Protein AF-A0A150HAD3-F1 (afdb_monomer_lite)

Secondary structure (DSSP, 8-state):
-HHHHHHHHHHH--EEEETTEEEETTTTEEEE--TTS--TTPPP-HHHHHHHHH---TT-EEEEEETTTEEEEEEESS--SSPPP-GGGTS-B-EEEE-SSS-EEEEEETTEEEEEEETTEEES---SB-EEEE-

pLDDT: mean 78.65, std 13.88, range [36.75, 91.0]

Structure (mmCIF, N/CA/C/O backbone):
data_AF-A0A150HAD3-F1
#
_entry.id   AF-A0A150HAD3-F1
#
loop_
_atom_site.group_PDB
_atom_site.id
_atom_site.type_symbol
_atom_site.label_atom_id
_atom_site.label_alt_id
_atom_site.label_comp_id
_atom_site.label_asym_id
_atom_site.label_entity_id
_atom_site.label_seq_id
_atom_site.pdbx_PDB_ins_code
_atom_site.Cartn_x
_atom_site.Cartn_y
_atom_site.Cartn_z
_atom_site.occupancy
_atom_site.B_iso_or_equiv
_atom_site.auth_seq_id
_atom_site.auth_comp_id
_atom_site.auth_asym_id
_atom_site.auth_atom_id
_atom_site.pdbx_PDB_model_num
ATOM 1 N N . MET A 1 1 ? 16.974 -2.587 -11.363 1.00 81.81 1 MET A N 1
ATOM 2 C CA . MET A 1 1 ? 15.961 -3.116 -10.407 1.00 81.81 1 MET A CA 1
ATOM 3 C C . MET A 1 1 ? 16.534 -3.154 -9.009 1.00 81.81 1 MET A C 1
ATOM 5 O O . MET A 1 1 ? 15.959 -2.494 -8.165 1.00 81.81 1 MET A O 1
ATOM 9 N N . GLN A 1 2 ? 17.643 -3.864 -8.785 1.00 84.31 2 GLN A N 1
ATOM 10 C CA . GLN A 1 2 ? 18.326 -3.874 -7.489 1.00 84.31 2 GLN A CA 1
ATOM 11 C C . GLN A 1 2 ? 18.573 -2.442 -6.982 1.00 84.31 2 GLN A C 1
ATOM 13 O O . GLN A 1 2 ? 18.035 -2.084 -5.952 1.00 84.31 2 GLN A O 1
ATOM 18 N N . GLU A 1 3 ? 19.117 -1.564 -7.830 1.00 85.19 3 GLU A N 1
ATOM 19 C CA . GLU A 1 3 ? 19.278 -0.126 -7.536 1.00 85.19 3 GLU A CA 1
ATOM 20 C C . GLU A 1 3 ? 18.005 0.591 -7.049 1.00 85.19 3 GLU A C 1
ATOM 22 O O . GLU A 1 3 ? 18.091 1.485 -6.226 1.00 85.19 3 GLU A O 1
ATOM 27 N N . ARG A 1 4 ? 16.807 0.208 -7.524 1.00 83.38 4 ARG A N 1
ATOM 28 C CA . ARG A 1 4 ? 15.541 0.816 -7.062 1.00 83.38 4 ARG A CA 1
ATOM 29 C C . ARG A 1 4 ? 15.133 0.307 -5.684 1.00 83.38 4 ARG A C 1
ATOM 31 O O . ARG A 1 4 ? 14.433 0.998 -4.959 1.00 83.38 4 ARG A O 1
ATOM 38 N N . VAL A 1 5 ? 15.470 -0.943 -5.381 1.00 85.12 5 VAL A N 1
ATOM 39 C CA . VAL A 1 5 ? 15.259 -1.515 -4.052 1.00 85.12 5 VAL A CA 1
ATOM 40 C C . VAL A 1 5 ? 16.235 -0.871 -3.073 1.00 85.12 5 VAL A C 1
ATOM 42 O O . VAL A 1 5 ? 15.800 -0.444 -2.010 1.00 85.12 5 VAL A O 1
ATOM 45 N N . ASP A 1 6 ? 17.504 -0.739 -3.461 1.00 87.19 6 ASP A N 1
ATOM 46 C CA . ASP A 1 6 ? 18.528 -0.051 -2.674 1.00 87.19 6 ASP A CA 1
ATOM 47 C C . ASP A 1 6 ? 18.163 1.422 -2.426 1.00 87.19 6 ASP A C 1
ATOM 49 O O . ASP A 1 6 ? 18.182 1.839 -1.278 1.00 87.19 6 ASP A O 1
ATOM 53 N N . ASP A 1 7 ? 17.710 2.171 -3.439 1.00 86.69 7 ASP A N 1
ATOM 54 C CA . ASP A 1 7 ? 17.230 3.563 -3.301 1.00 86.69 7 ASP A CA 1
ATOM 55 C C . ASP A 1 7 ? 16.075 3.689 -2.290 1.00 86.69 7 ASP A C 1
ATOM 57 O O . ASP A 1 7 ? 16.095 4.541 -1.404 1.00 86.69 7 ASP A O 1
ATOM 61 N N . VAL A 1 8 ? 15.094 2.778 -2.346 1.00 85.62 8 VAL A N 1
ATOM 62 C CA . VAL A 1 8 ? 13.998 2.747 -1.363 1.00 85.62 8 VAL A CA 1
ATOM 63 C C . VAL A 1 8 ? 14.513 2.438 0.041 1.00 85.62 8 VAL A C 1
ATOM 65 O O . VAL A 1 8 ? 14.025 3.019 1.010 1.00 85.62 8 VAL A O 1
ATOM 68 N N . ILE A 1 9 ? 15.450 1.499 0.174 1.00 86.94 9 ILE A N 1
ATOM 69 C CA . ILE A 1 9 ? 16.019 1.132 1.475 1.00 86.94 9 ILE A CA 1
ATOM 70 C C . ILE A 1 9 ? 16.886 2.271 2.023 1.00 86.94 9 ILE A C 1
ATOM 72 O O . ILE A 1 9 ? 16.878 2.502 3.228 1.00 86.94 9 ILE A O 1
ATOM 76 N N . GLU A 1 10 ? 17.588 3.008 1.169 1.00 87.69 10 GLU A N 1
ATOM 77 C CA . GLU A 1 10 ? 18.383 4.172 1.557 1.00 87.69 10 GLU A CA 1
ATOM 78 C C . GLU A 1 10 ? 17.494 5.330 2.044 1.00 87.69 10 GLU A C 1
ATOM 80 O O . GLU A 1 10 ? 17.760 5.887 3.109 1.00 87.69 10 GLU A O 1
ATOM 85 N N . ASP A 1 11 ? 16.403 5.647 1.336 1.00 85.81 11 ASP A N 1
ATOM 86 C CA . ASP A 1 11 ? 15.515 6.774 1.681 1.00 85.81 11 ASP A CA 1
ATOM 87 C C . ASP A 1 11 ? 14.531 6.442 2.823 1.00 85.81 11 ASP A C 1
ATOM 89 O O . ASP A 1 11 ? 14.264 7.270 3.699 1.00 85.81 11 ASP A O 1
ATOM 93 N N . PHE A 1 12 ? 14.002 5.212 2.858 1.00 84.69 12 PHE A N 1
ATOM 94 C CA . PHE A 1 12 ? 12.917 4.808 3.768 1.00 84.69 12 PHE A CA 1
ATOM 95 C C . PHE A 1 12 ? 13.285 3.687 4.751 1.00 84.69 12 PHE A C 1
ATOM 97 O O . PHE A 1 12 ? 12.452 3.306 5.585 1.00 84.69 12 PHE A O 1
ATOM 104 N N . GLY A 1 13 ? 14.486 3.116 4.668 1.00 86.69 13 GLY A N 1
ATOM 105 C CA . GLY A 1 13 ? 14.861 1.917 5.418 1.00 86.69 13 GLY A CA 1
ATOM 106 C C . GLY A 1 13 ? 14.094 0.668 4.969 1.00 86.69 13 GLY A C 1
ATOM 107 O O . GLY A 1 13 ? 13.499 0.613 3.894 1.00 86.69 13 GLY A O 1
ATOM 108 N N . GLY A 1 14 ? 14.045 -0.337 5.844 1.00 85.88 14 GLY A N 1
ATOM 109 C CA . GLY A 1 14 ? 13.334 -1.595 5.604 1.00 85.88 14 GLY A CA 1
ATOM 110 C C . GLY A 1 14 ? 14.273 -2.747 5.263 1.00 85.88 14 GLY A C 1
ATOM 111 O O . GLY A 1 14 ? 15.482 -2.680 5.477 1.00 85.88 14 GLY A O 1
ATOM 112 N N . SER A 1 15 ? 13.706 -3.853 4.794 1.00 87.88 15 SER A N 1
ATOM 113 C CA . SER A 1 15 ? 14.477 -5.046 4.434 1.00 87.88 15 SER A CA 1
ATOM 114 C C . SER A 1 15 ? 13.996 -5.622 3.116 1.00 87.88 15 SER A C 1
ATOM 116 O O . SER A 1 15 ? 12.794 -5.723 2.874 1.00 87.88 15 SER A O 1
ATOM 118 N N . GLN A 1 16 ? 14.932 -6.024 2.264 1.00 89.62 16 GLN A N 1
ATOM 119 C CA . GLN A 1 16 ? 14.602 -6.695 1.017 1.00 89.62 16 GLN A CA 1
ATOM 120 C C . GLN A 1 16 ? 14.147 -8.134 1.303 1.00 89.62 16 GLN A C 1
ATOM 122 O O . GLN A 1 16 ? 14.912 -8.936 1.834 1.00 89.62 16 GLN A O 1
ATOM 127 N N . THR A 1 17 ? 12.910 -8.475 0.944 1.00 86.56 17 THR A N 1
ATOM 128 C CA . THR A 1 17 ? 12.353 -9.842 1.076 1.00 86.56 17 THR A CA 1
ATOM 129 C C . THR A 1 17 ? 12.248 -10.572 -0.256 1.00 86.56 17 THR A C 1
ATOM 131 O O . THR A 1 17 ? 12.068 -11.788 -0.293 1.00 86.56 17 THR A O 1
ATOM 134 N N . GLY A 1 18 ? 12.395 -9.846 -1.361 1.00 84.75 18 GLY A N 1
ATOM 135 C CA . GLY A 1 18 ? 12.401 -10.390 -2.710 1.00 84.75 18 GLY A CA 1
ATOM 136 C C . GLY A 1 18 ? 13.182 -9.496 -3.664 1.00 84.75 18 GLY A C 1
ATOM 137 O O . GLY A 1 18 ? 13.514 -8.356 -3.355 1.00 84.75 18 GLY A O 1
ATOM 138 N N . TRP A 1 19 ? 13.453 -9.994 -4.868 1.00 83.25 19 TRP A N 1
ATOM 139 C CA . TRP A 1 19 ? 14.240 -9.276 -5.884 1.00 83.25 19 TRP A CA 1
ATOM 140 C C . TRP A 1 19 ? 13.677 -7.885 -6.260 1.00 83.25 19 TRP A C 1
ATOM 142 O O . TRP A 1 19 ? 14.407 -7.046 -6.780 1.00 83.25 19 TRP A O 1
ATOM 152 N N . ASN A 1 20 ? 12.387 -7.638 -6.010 1.00 84.38 20 ASN A N 1
ATOM 153 C CA . ASN A 1 20 ? 11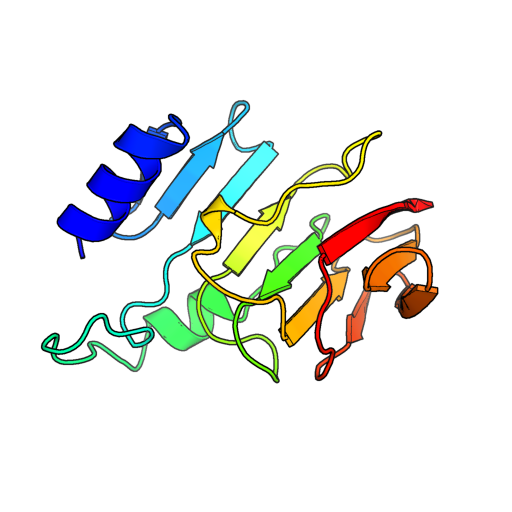.697 -6.365 -6.224 1.00 84.38 20 ASN A CA 1
ATOM 154 C C . ASN A 1 20 ? 10.798 -5.962 -5.040 1.00 84.38 20 ASN A C 1
ATOM 156 O O . ASN A 1 20 ? 9.806 -5.253 -5.241 1.00 84.38 20 ASN A O 1
ATOM 160 N N . GLU A 1 21 ? 11.090 -6.451 -3.834 1.00 86.31 21 GLU A N 1
ATOM 161 C CA . GLU A 1 21 ? 10.222 -6.281 -2.670 1.00 86.31 21 GLU A CA 1
ATOM 162 C C . GLU A 1 21 ? 10.977 -5.751 -1.452 1.00 86.31 21 GLU A C 1
ATOM 164 O O . GLU A 1 21 ? 12.018 -6.295 -1.084 1.00 86.31 21 GLU A O 1
ATOM 169 N N . VAL A 1 22 ? 10.410 -4.725 -0.815 1.00 87.31 22 VAL A N 1
ATOM 170 C CA . VAL A 1 22 ? 10.890 -4.147 0.446 1.00 87.31 22 VAL A CA 1
ATOM 171 C C . VAL A 1 22 ? 9.798 -4.268 1.497 1.00 87.31 22 VAL A C 1
ATOM 173 O O . VAL A 1 22 ? 8.627 -3.997 1.224 1.00 87.31 22 VAL A O 1
ATOM 176 N N . THR A 1 23 ? 10.174 -4.675 2.704 1.00 88.62 23 THR A N 1
ATOM 177 C CA . THR A 1 23 ? 9.265 -4.848 3.834 1.00 88.62 23 THR A CA 1
ATOM 178 C C . THR A 1 23 ? 9.626 -3.941 5.007 1.00 88.62 23 THR A C 1
ATOM 180 O O . THR A 1 23 ? 10.801 -3.668 5.257 1.00 88.62 23 THR A O 1
ATOM 183 N N . TRP A 1 24 ? 8.613 -3.530 5.771 1.00 87.56 24 TRP A N 1
ATOM 184 C CA . TRP A 1 24 ? 8.756 -2.814 7.041 1.00 87.56 24 TRP A CA 1
ATOM 185 C C . TRP A 1 24 ? 7.840 -3.411 8.109 1.00 87.56 24 TRP A C 1
ATOM 187 O O . TRP A 1 24 ? 6.779 -3.967 7.801 1.00 87.56 24 TRP A O 1
ATOM 197 N N . GLY A 1 25 ? 8.239 -3.248 9.376 1.00 81.56 25 GLY A N 1
ATOM 198 C CA . GLY A 1 25 ? 7.460 -3.695 10.533 1.00 81.56 25 GLY A CA 1
ATOM 199 C C . GLY A 1 25 ? 7.145 -5.189 10.475 1.00 81.56 25 GLY A C 1
ATOM 200 O O . GLY A 1 25 ? 5.980 -5.563 10.558 1.00 81.56 25 GLY A O 1
ATOM 201 N N . GLU A 1 26 ? 8.162 -6.018 10.223 1.00 78.50 26 GLU A N 1
ATOM 202 C CA . GLU A 1 26 ? 8.043 -7.485 10.165 1.00 78.50 26 GLU A CA 1
ATOM 203 C C . GLU A 1 26 ? 6.995 -8.002 9.152 1.00 78.50 26 GLU A C 1
ATOM 205 O O . GLU A 1 26 ? 6.269 -8.959 9.412 1.00 78.50 26 GLU A O 1
ATOM 210 N N . GLY A 1 27 ? 6.864 -7.369 7.978 1.00 77.31 27 GLY A N 1
ATOM 211 C CA . GLY A 1 27 ? 5.856 -7.775 6.982 1.00 77.31 27 GLY A CA 1
ATOM 212 C C . GLY A 1 27 ? 4.505 -7.079 7.127 1.00 77.31 27 GLY A C 1
ATOM 213 O O . GLY A 1 27 ? 3.577 -7.346 6.346 1.00 77.31 27 GLY A O 1
ATOM 214 N N . ALA A 1 28 ? 4.367 -6.151 8.076 1.00 83.19 28 ALA A N 1
ATOM 215 C CA . ALA A 1 28 ? 3.181 -5.312 8.195 1.00 83.19 28 ALA A CA 1
ATOM 216 C C . ALA A 1 28 ? 2.992 -4.418 6.965 1.00 83.19 28 ALA A C 1
ATOM 218 O O . ALA A 1 28 ? 1.855 -4.207 6.542 1.00 83.19 28 ALA A O 1
ATOM 219 N N . ILE A 1 29 ? 4.081 -3.953 6.351 1.00 86.75 29 ILE A N 1
ATOM 220 C CA . ILE A 1 29 ? 4.077 -3.128 5.140 1.00 86.75 29 ILE A CA 1
ATOM 221 C C . ILE A 1 29 ? 5.002 -3.777 4.121 1.00 86.75 29 ILE A C 1
ATOM 223 O O . ILE A 1 29 ? 6.133 -4.099 4.449 1.00 86.75 29 ILE A O 1
ATOM 227 N N . VAL A 1 30 ? 4.525 -3.958 2.894 1.00 88.25 30 VAL A N 1
ATOM 228 C CA . VAL A 1 30 ? 5.277 -4.599 1.815 1.00 88.25 30 VAL A CA 1
ATOM 229 C C . VAL A 1 30 ? 5.136 -3.767 0.546 1.00 88.25 30 VAL A C 1
ATOM 231 O O . VAL A 1 30 ? 4.031 -3.634 0.015 1.00 88.25 30 VAL A O 1
ATOM 234 N N . LEU A 1 31 ? 6.236 -3.195 0.066 1.00 87.38 31 LEU A N 1
ATOM 235 C CA . LEU A 1 31 ? 6.345 -2.534 -1.230 1.00 87.38 31 LEU A CA 1
ATOM 236 C C . LEU A 1 31 ? 6.811 -3.558 -2.254 1.00 87.38 31 LEU A C 1
ATOM 238 O O . LEU A 1 31 ? 7.895 -4.108 -2.128 1.00 87.38 31 LEU A O 1
ATOM 242 N N . THR A 1 32 ? 6.030 -3.755 -3.306 1.00 88.19 32 THR A N 1
ATOM 243 C CA . THR A 1 32 ? 6.435 -4.498 -4.495 1.00 88.19 32 THR A CA 1
ATOM 244 C C . THR A 1 32 ? 6.612 -3.506 -5.638 1.00 88.19 32 THR A C 1
ATOM 246 O O . THR A 1 32 ? 5.644 -2.884 -6.087 1.00 88.19 32 THR A O 1
ATOM 249 N N . LEU A 1 33 ? 7.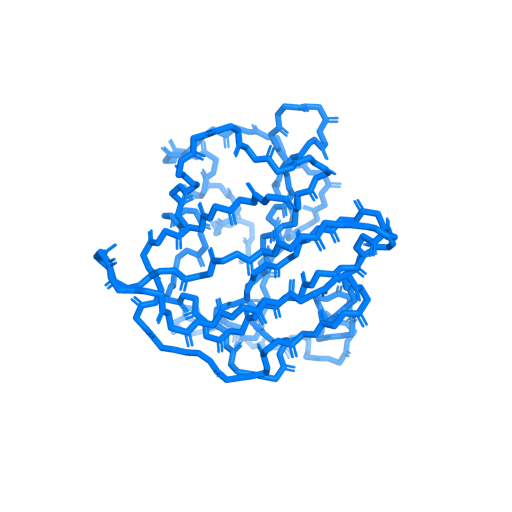839 -3.356 -6.123 1.00 84.75 33 LEU A N 1
ATOM 250 C CA . LEU A 1 33 ? 8.156 -2.498 -7.259 1.00 84.75 33 LEU A CA 1
ATOM 251 C C . LEU A 1 33 ? 7.858 -3.235 -8.566 1.00 84.75 33 LEU A C 1
ATOM 253 O O . LEU A 1 33 ? 8.284 -4.373 -8.771 1.00 84.75 33 LEU A O 1
ATOM 257 N N . ASP A 1 34 ? 7.121 -2.603 -9.470 1.00 81.38 34 ASP A N 1
ATOM 258 C CA . ASP A 1 34 ? 6.820 -3.200 -10.766 1.00 81.38 34 ASP A CA 1
ATOM 259 C C . ASP A 1 34 ? 8.022 -3.004 -11.711 1.00 81.38 34 ASP A C 1
ATOM 261 O O . ASP A 1 34 ? 8.506 -1.883 -11.867 1.00 81.38 34 ASP A O 1
ATOM 265 N N . PRO A 1 35 ? 8.550 -4.063 -12.349 1.00 72.75 35 PRO A N 1
ATOM 266 C CA . PRO A 1 35 ? 9.724 -3.956 -13.221 1.00 72.75 35 PRO A CA 1
ATOM 267 C C . PRO A 1 35 ? 9.420 -3.272 -14.559 1.00 72.75 35 PRO A C 1
ATOM 269 O O . PRO A 1 35 ? 10.344 -2.935 -15.293 1.00 72.75 35 PRO A O 1
ATOM 272 N N . THR A 1 36 ? 8.138 -3.118 -14.900 1.00 69.12 36 THR A N 1
ATOM 273 C CA . THR A 1 36 ? 7.653 -2.384 -16.077 1.00 69.12 36 THR A CA 1
ATOM 274 C C . THR A 1 36 ? 7.338 -0.924 -15.755 1.00 69.12 36 THR A C 1
ATOM 276 O O . THR A 1 36 ? 7.170 -0.126 -16.673 1.00 69.12 36 THR A O 1
ATOM 279 N N . ASP A 1 37 ? 7.298 -0.563 -14.468 1.00 66.94 37 ASP A N 1
ATOM 280 C CA . ASP A 1 37 ? 7.394 0.811 -13.974 1.00 66.94 37 ASP A CA 1
ATOM 281 C C . ASP A 1 37 ? 8.864 1.232 -14.110 1.00 66.94 37 ASP A C 1
ATOM 283 O O . ASP A 1 37 ? 9.675 1.154 -13.186 1.00 66.94 37 ASP A O 1
ATOM 287 N N . THR A 1 38 ? 9.255 1.508 -15.350 1.00 53.16 38 THR A N 1
ATOM 288 C CA . THR A 1 38 ? 10.637 1.780 -15.711 1.00 53.16 38 THR A CA 1
ATOM 289 C C . THR A 1 38 ? 11.026 3.192 -15.291 1.00 53.16 38 THR A C 1
ATOM 291 O O . THR A 1 38 ? 10.458 4.170 -15.776 1.00 53.16 38 THR A O 1
ATOM 294 N N . ALA A 1 39 ? 12.097 3.306 -14.502 1.00 50.38 39 ALA A N 1
ATOM 295 C CA . ALA A 1 39 ? 13.053 4.383 -14.738 1.00 50.38 39 ALA A CA 1
ATOM 296 C C . ALA A 1 39 ? 13.501 4.305 -16.217 1.00 50.38 39 ALA A C 1
ATOM 298 O O . ALA A 1 39 ? 13.597 3.193 -16.749 1.00 50.38 39 ALA A O 1
ATOM 299 N N . PRO A 1 40 ? 13.730 5.426 -16.919 1.00 36.75 40 PRO A N 1
ATOM 300 C CA . PRO A 1 40 ? 14.076 5.393 -18.340 1.00 36.75 40 PRO A CA 1
ATOM 301 C C . PRO A 1 40 ? 15.288 4.471 -18.583 1.00 36.75 40 PRO A C 1
ATOM 303 O O . PRO A 1 40 ? 16.377 4.757 -18.103 1.00 36.75 40 PRO A O 1
ATOM 306 N N . GLY A 1 41 ? 15.088 3.350 -19.299 1.00 40.03 41 GLY A N 1
ATOM 307 C CA . GLY A 1 41 ? 16.178 2.484 -19.780 1.00 40.03 41 GLY A CA 1
ATOM 308 C C . GLY A 1 41 ? 16.136 0.979 -19.459 1.00 40.03 41 GLY A C 1
ATOM 309 O O . GLY A 1 41 ? 16.971 0.257 -19.991 1.00 40.03 41 GLY A O 1
ATOM 310 N N . SER A 1 42 ? 15.206 0.448 -18.652 1.00 45.81 42 SER A N 1
ATOM 311 C CA . SER A 1 42 ? 15.158 -1.013 -18.391 1.00 45.81 42 SER A CA 1
ATOM 312 C C . SER A 1 42 ? 14.195 -1.773 -19.318 1.00 45.81 42 SER A C 1
ATOM 314 O O . SER A 1 42 ? 13.045 -1.386 -19.512 1.00 45.81 42 SER A O 1
ATOM 316 N N . THR A 1 43 ? 14.636 -2.900 -19.878 1.00 45.19 43 THR A N 1
ATOM 317 C CA . THR A 1 43 ? 13.781 -3.811 -20.652 1.00 45.19 43 THR A CA 1
ATOM 318 C C . THR A 1 43 ? 12.822 -4.569 -19.717 1.00 45.19 43 THR A C 1
ATOM 320 O O . THR A 1 43 ? 13.261 -5.200 -18.751 1.00 45.19 43 THR A O 1
ATOM 323 N N . PRO A 1 44 ? 11.497 -4.524 -19.948 1.00 48.06 44 PRO A N 1
ATOM 324 C CA . PRO A 1 44 ? 10.533 -5.077 -19.006 1.00 48.06 44 PRO A CA 1
ATOM 325 C C . PRO A 1 44 ? 10.465 -6.609 -19.105 1.00 48.06 44 PRO A C 1
ATOM 327 O O . PRO A 1 44 ? 10.028 -7.164 -20.114 1.00 48.06 44 PRO A O 1
ATOM 330 N N . ARG A 1 45 ? 10.796 -7.322 -18.020 1.00 49.28 45 ARG A N 1
ATOM 331 C CA . ARG A 1 45 ? 10.432 -8.743 -17.838 1.00 49.28 45 ARG A CA 1
ATOM 332 C C . ARG A 1 45 ? 8.942 -8.809 -17.458 1.00 49.28 45 ARG A C 1
ATOM 334 O O . ARG A 1 45 ? 8.576 -8.946 -16.296 1.00 49.28 45 ARG A O 1
ATOM 341 N N . ALA A 1 46 ? 8.081 -8.566 -18.448 1.00 51.38 46 ALA A N 1
ATOM 342 C CA . ALA A 1 46 ? 6.744 -7.988 -18.262 1.00 51.38 46 ALA A CA 1
ATOM 343 C C . ALA A 1 46 ? 5.610 -8.949 -17.851 1.00 51.38 46 ALA A C 1
ATOM 345 O O . ALA A 1 46 ? 4.577 -8.485 -17.368 1.00 51.38 46 ALA A O 1
ATOM 346 N N . ALA A 1 47 ? 5.748 -10.260 -18.062 1.00 45.66 47 ALA A N 1
ATOM 347 C CA . ALA A 1 47 ? 4.592 -11.160 -17.991 1.00 45.66 47 ALA A CA 1
ATOM 348 C C . ALA A 1 47 ? 4.266 -11.653 -16.569 1.00 45.66 47 ALA A C 1
ATOM 350 O O . ALA A 1 47 ? 3.107 -11.641 -16.175 1.00 45.66 47 ALA A O 1
ATOM 351 N N . THR A 1 48 ? 5.265 -12.028 -15.767 1.00 46.56 48 THR A N 1
ATOM 352 C CA . THR A 1 48 ? 5.036 -12.638 -14.441 1.00 46.56 48 THR A CA 1
ATOM 353 C C . THR A 1 48 ? 4.908 -11.618 -13.308 1.00 46.56 48 THR A C 1
ATOM 355 O O . THR A 1 48 ? 4.156 -11.835 -12.361 1.00 46.56 48 THR A O 1
ATOM 358 N N . ALA A 1 49 ? 5.580 -10.469 -13.401 1.00 45.38 49 ALA A N 1
ATOM 359 C CA . ALA A 1 49 ? 5.539 -9.449 -12.351 1.00 45.38 49 ALA A CA 1
ATOM 360 C C . ALA A 1 49 ? 4.206 -8.682 -12.298 1.00 45.38 49 ALA A C 1
ATOM 362 O O . ALA A 1 49 ? 3.727 -8.347 -11.214 1.00 45.38 49 ALA A O 1
ATOM 363 N N . ARG A 1 50 ? 3.558 -8.475 -13.455 1.00 45.66 50 ARG A N 1
ATOM 364 C CA . ARG A 1 50 ? 2.242 -7.823 -13.544 1.00 45.66 50 ARG A CA 1
ATOM 365 C C . ARG A 1 50 ? 1.165 -8.559 -12.750 1.00 45.66 50 ARG A C 1
ATOM 367 O O . ARG A 1 50 ? 0.309 -7.918 -12.142 1.00 45.66 50 ARG A O 1
ATOM 374 N N . GLU A 1 51 ? 1.208 -9.889 -12.736 1.00 46.56 51 GLU A N 1
ATOM 375 C CA . GLU A 1 51 ? 0.217 -10.710 -12.037 1.00 46.56 51 GLU A CA 1
ATOM 376 C C . GLU A 1 51 ? 0.440 -10.741 -10.518 1.00 46.56 51 GLU A C 1
ATOM 378 O O . GLU A 1 51 ? -0.523 -10.721 -9.745 1.00 46.56 51 GLU A O 1
ATOM 383 N N . VAL A 1 52 ? 1.704 -10.722 -10.077 1.00 48.19 52 VAL A N 1
ATOM 384 C CA . VAL A 1 52 ? 2.080 -10.701 -8.652 1.00 48.19 52 VAL A CA 1
ATOM 385 C C . VAL A 1 52 ? 1.806 -9.332 -8.025 1.00 48.19 52 VAL A C 1
ATOM 387 O O . VAL A 1 52 ? 1.266 -9.246 -6.915 1.00 48.19 52 VAL A O 1
ATOM 390 N N . SER A 1 53 ? 2.088 -8.241 -8.743 1.00 54.16 53 SER A N 1
ATOM 391 C CA . SER A 1 53 ? 1.704 -6.898 -8.304 1.00 54.16 53 SER A CA 1
ATOM 392 C C . SER A 1 53 ? 0.179 -6.766 -8.241 1.00 54.16 53 SER A C 1
ATOM 394 O O . SER A 1 53 ? -0.338 -6.328 -7.221 1.00 54.16 53 SER A O 1
ATOM 396 N N . ALA A 1 54 ? -0.583 -7.251 -9.227 1.00 59.09 54 ALA A N 1
ATOM 397 C CA . ALA A 1 54 ? -2.047 -7.109 -9.240 1.00 59.09 54 ALA A CA 1
ATOM 398 C C . ALA A 1 54 ? -2.787 -7.817 -8.082 1.00 59.09 54 ALA A C 1
ATOM 400 O O . ALA A 1 54 ? -3.878 -7.386 -7.680 1.00 59.09 54 ALA A O 1
ATOM 401 N N . LYS A 1 55 ? -2.226 -8.890 -7.507 1.00 71.50 55 LYS A N 1
ATOM 402 C CA . LYS A 1 55 ? -2.848 -9.602 -6.380 1.00 71.50 55 LYS A CA 1
ATOM 403 C C . LYS A 1 55 ? -2.592 -8.874 -5.054 1.00 71.50 55 LYS A C 1
ATOM 405 O O . LYS A 1 55 ? -1.488 -8.863 -4.513 1.00 71.50 55 LYS A O 1
ATOM 410 N N . CYS A 1 56 ? -3.659 -8.289 -4.510 1.00 83.12 56 CYS A N 1
ATOM 411 C CA . CYS A 1 56 ? -3.711 -7.855 -3.118 1.00 83.12 56 CYS A CA 1
ATOM 412 C C . CYS A 1 56 ? -4.155 -9.031 -2.244 1.00 83.12 56 CYS A C 1
ATOM 414 O O . CYS A 1 56 ? -5.309 -9.458 -2.360 1.00 83.12 56 CYS A O 1
ATOM 416 N N . ALA A 1 57 ? -3.241 -9.559 -1.423 1.00 85.31 57 ALA A N 1
ATOM 417 C CA . ALA A 1 57 ? -3.493 -10.722 -0.577 1.00 85.31 57 ALA A CA 1
ATOM 418 C C . ALA A 1 57 ? -4.708 -10.507 0.342 1.00 85.31 57 ALA A C 1
ATOM 420 O O . ALA A 1 57 ? -4.968 -9.390 0.800 1.00 85.31 57 ALA A O 1
ATOM 421 N N . SER A 1 58 ? -5.459 -11.580 0.599 1.00 84.12 58 SER A N 1
ATOM 422 C CA . SER A 1 58 ? -6.605 -11.556 1.511 1.00 84.12 58 SER A CA 1
ATOM 423 C C . SER A 1 58 ? -6.196 -11.042 2.890 1.00 84.12 58 SER A C 1
ATOM 425 O O . SER A 1 58 ? -5.101 -11.326 3.368 1.00 84.12 58 SER A O 1
ATOM 427 N N . GLY A 1 59 ? -7.067 -10.256 3.521 1.00 83.94 59 GLY A N 1
ATOM 428 C CA . GLY A 1 59 ? -6.783 -9.638 4.819 1.00 83.94 59 GLY A CA 1
ATOM 429 C C . GLY A 1 59 ? -5.909 -8.384 4.746 1.00 83.94 59 GLY A C 1
ATOM 430 O O . GLY A 1 59 ? -5.714 -7.739 5.769 1.00 83.94 59 GLY A O 1
ATOM 431 N N . ARG A 1 60 ? -5.433 -7.990 3.559 1.00 87.44 60 ARG A N 1
ATOM 432 C CA . ARG A 1 60 ? -4.616 -6.785 3.365 1.00 87.44 60 ARG A CA 1
ATOM 433 C C . ARG A 1 60 ? -5.367 -5.719 2.585 1.00 87.44 60 ARG A C 1
ATOM 435 O O . ARG A 1 60 ? -6.359 -5.989 1.902 1.00 87.44 60 ARG A O 1
ATOM 442 N N . TYR A 1 61 ? -4.881 -4.491 2.655 1.00 87.88 61 TYR A N 1
ATOM 443 C CA . TYR A 1 61 ? -5.232 -3.465 1.678 1.00 87.88 61 TYR A CA 1
ATOM 444 C C . TYR A 1 61 ? -3.986 -3.051 0.907 1.00 87.88 61 TYR A C 1
ATOM 446 O O . TYR A 1 61 ? -2.875 -3.067 1.435 1.00 87.88 61 TYR A O 1
ATOM 454 N N . CYS A 1 62 ? -4.181 -2.706 -0.360 1.00 88.75 62 CYS A N 1
ATOM 455 C CA . CYS A 1 62 ? -3.102 -2.399 -1.277 1.00 88.75 62 CYS A CA 1
ATOM 456 C C . CYS A 1 62 ? -3.398 -1.119 -2.043 1.00 88.75 62 CYS A C 1
ATOM 458 O O . CYS A 1 62 ? -4.527 -0.884 -2.486 1.00 88.75 62 CYS A O 1
ATOM 460 N N . VAL A 1 63 ? -2.369 -0.308 -2.228 1.00 89.31 63 VAL A N 1
ATOM 461 C CA . VAL A 1 63 ? -2.392 0.884 -3.073 1.00 89.31 63 VAL A CA 1
ATOM 462 C C . VAL A 1 63 ? -1.427 0.699 -4.231 1.00 89.31 63 VAL A C 1
ATOM 464 O O . VAL A 1 63 ? -0.428 -0.006 -4.105 1.00 89.31 63 VAL A O 1
ATOM 467 N N . TYR A 1 64 ? -1.751 1.318 -5.358 1.00 88.25 64 TYR A N 1
ATOM 468 C CA . TYR A 1 64 ? -1.090 1.078 -6.634 1.00 88.25 64 TYR A CA 1
ATOM 469 C C . TYR A 1 64 ? -0.732 2.392 -7.319 1.00 88.25 64 TYR A C 1
ATOM 471 O O . TYR A 1 64 ? -1.551 3.321 -7.327 1.00 88.25 64 TYR A O 1
ATOM 479 N N . SER A 1 65 ? 0.452 2.461 -7.931 1.00 86.31 65 SER A N 1
ATOM 480 C CA . SER A 1 65 ? 0.925 3.653 -8.649 1.00 86.31 65 SER A CA 1
ATOM 481 C C . SER A 1 65 ? 0.231 3.863 -9.998 1.00 86.31 65 SER A C 1
ATOM 483 O O . SER A 1 65 ? 0.246 4.976 -10.519 1.00 86.31 65 SER A O 1
ATOM 485 N N . ALA A 1 66 ? -0.436 2.842 -10.552 1.00 84.00 66 ALA A N 1
ATOM 486 C CA . ALA A 1 66 ? -1.212 2.940 -11.788 1.00 84.00 66 ALA A CA 1
ATOM 487 C C . ALA A 1 66 ? -2.689 2.550 -11.601 1.00 84.00 66 ALA A C 1
ATOM 489 O O . ALA A 1 66 ? -3.102 1.963 -10.596 1.00 84.00 66 ALA A O 1
ATOM 490 N N . ALA A 1 67 ? -3.518 2.927 -12.577 1.00 84.31 67 ALA A N 1
ATOM 491 C CA . ALA A 1 67 ? -4.924 2.537 -12.619 1.00 84.31 67 ALA A CA 1
ATOM 492 C C . ALA A 1 67 ? -5.068 1.034 -12.926 1.00 84.31 67 ALA A C 1
ATOM 494 O O . ALA A 1 67 ? -4.186 0.412 -13.521 1.00 84.31 67 ALA A O 1
ATOM 495 N N . GLY A 1 68 ? -6.197 0.450 -12.532 1.00 84.19 68 GLY A N 1
ATOM 496 C CA . GLY A 1 68 ? -6.501 -0.960 -12.776 1.00 84.19 68 GLY A CA 1
ATOM 497 C C . GLY A 1 68 ? -5.669 -1.940 -11.945 1.00 84.19 68 GLY A C 1
ATOM 498 O O . GLY A 1 68 ? -5.477 -3.068 -12.389 1.00 84.19 68 GLY A O 1
ATOM 499 N N . PHE A 1 69 ? -5.197 -1.528 -10.762 1.00 85.56 69 PHE A N 1
ATOM 500 C CA . PHE A 1 69 ? -4.403 -2.345 -9.833 1.00 85.56 69 PHE A CA 1
ATOM 501 C C . PHE A 1 69 ? -3.049 -2.776 -10.420 1.00 85.56 69 PHE A C 1
ATOM 503 O O . PHE A 1 69 ? -2.684 -3.949 -10.384 1.00 85.56 69 PHE A O 1
ATOM 510 N N . ARG A 1 70 ? -2.324 -1.820 -11.014 1.00 82.94 70 ARG A N 1
ATOM 511 C CA . ARG A 1 70 ? -1.048 -2.033 -11.721 1.00 82.94 70 ARG A CA 1
ATOM 512 C C . ARG A 1 70 ? 0.051 -1.103 -11.198 1.00 82.94 70 ARG A C 1
ATOM 514 O O . ARG A 1 70 ? -0.240 -0.157 -10.468 1.00 82.94 70 ARG A O 1
ATOM 521 N N . GLY A 1 71 ? 1.283 -1.335 -11.648 1.00 82.50 71 GLY A N 1
ATOM 522 C CA . GLY A 1 71 ? 2.452 -0.555 -11.244 1.00 82.50 71 GLY A CA 1
ATOM 523 C C . GLY A 1 71 ? 2.948 -0.956 -9.857 1.00 82.50 71 GLY A C 1
ATOM 524 O O . GLY A 1 71 ? 2.602 -2.030 -9.355 1.00 82.50 71 GLY A O 1
ATOM 525 N N . ASN A 1 72 ? 3.746 -0.083 -9.243 1.00 86.06 72 ASN A N 1
ATOM 526 C CA . ASN A 1 72 ? 4.262 -0.281 -7.892 1.00 86.06 72 ASN A CA 1
ATOM 527 C C . ASN A 1 72 ? 3.091 -0.455 -6.926 1.00 86.06 72 ASN A C 1
ATOM 529 O O . ASN A 1 72 ? 2.102 0.285 -6.980 1.00 86.06 72 ASN A O 1
ATOM 533 N N . LYS A 1 73 ? 3.201 -1.444 -6.047 1.00 87.81 73 LYS A N 1
ATOM 534 C CA . LYS A 1 73 ? 2.181 -1.813 -5.070 1.00 87.81 73 LYS A CA 1
ATOM 535 C C . LYS A 1 73 ? 2.739 -1.608 -3.678 1.00 87.81 73 LYS A C 1
ATOM 537 O O . LYS A 1 73 ? 3.813 -2.107 -3.382 1.00 87.81 73 LYS A O 1
ATOM 542 N N . LEU A 1 74 ? 1.951 -1.019 -2.792 1.00 88.25 74 LEU A N 1
ATOM 543 C CA . LEU A 1 74 ? 2.232 -1.005 -1.360 1.00 88.25 74 LEU A CA 1
ATOM 544 C C . LEU A 1 74 ? 1.085 -1.702 -0.631 1.00 88.25 74 LEU A C 1
ATOM 546 O O . LEU A 1 74 ? -0.081 -1.353 -0.817 1.00 88.25 74 LEU A O 1
ATOM 550 N N . SER A 1 75 ? 1.416 -2.744 0.122 1.00 88.38 75 SER A N 1
ATOM 551 C CA . SER A 1 75 ? 0.496 -3.703 0.726 1.00 88.38 75 SER A CA 1
ATOM 552 C C . SER A 1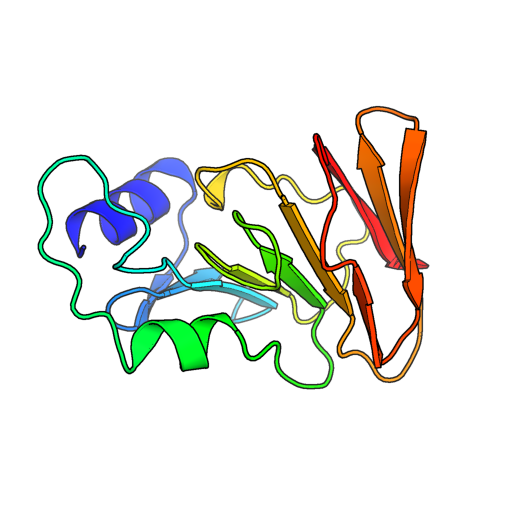 75 ? 0.647 -3.710 2.232 1.00 88.38 75 SER A C 1
ATOM 554 O O . SER A 1 75 ? 1.737 -3.880 2.770 1.00 88.38 75 SER A O 1
ATOM 556 N N . TYR A 1 76 ? -0.471 -3.638 2.929 1.00 86.81 76 TYR A N 1
ATOM 557 C CA . TYR A 1 76 ? -0.479 -3.423 4.362 1.00 86.81 76 TYR A CA 1
ATOM 558 C C . TYR A 1 76 ? -1.350 -4.456 5.066 1.00 86.81 76 TYR A C 1
ATOM 560 O O . TYR A 1 76 ? -2.498 -4.684 4.671 1.00 86.81 76 TYR A O 1
ATOM 568 N N . ALA A 1 77 ? -0.796 -5.075 6.105 1.00 84.00 77 ALA A N 1
ATOM 569 C CA . ALA A 1 77 ? -1.468 -6.073 6.932 1.00 84.00 77 ALA A CA 1
ATOM 570 C C . ALA A 1 77 ? -2.577 -5.433 7.766 1.00 84.00 77 ALA A C 1
ATOM 572 O O . ALA A 1 77 ? -3.700 -5.923 7.829 1.00 84.00 77 ALA A O 1
ATOM 573 N N . THR A 1 78 ? -2.254 -4.301 8.378 1.00 77.31 78 THR A N 1
ATOM 574 C CA . THR A 1 78 ? -3.139 -3.543 9.250 1.00 77.31 78 THR A CA 1
ATOM 575 C C . THR A 1 78 ? -3.260 -2.130 8.721 1.00 77.31 78 THR A C 1
ATOM 577 O O . THR A 1 78 ? -2.318 -1.551 8.171 1.00 77.31 78 THR A O 1
ATOM 580 N N . CYS A 1 79 ? -4.461 -1.567 8.832 1.00 69.88 79 CYS A N 1
ATOM 581 C CA . CYS A 1 79 ? -4.606 -0.155 8.539 1.00 69.88 79 CYS A CA 1
ATOM 582 C C . CYS A 1 79 ? -3.863 0.659 9.584 1.00 69.88 79 CYS A C 1
ATOM 584 O O . CYS A 1 79 ? -4.021 0.386 10.774 1.00 69.88 79 CYS A O 1
ATOM 586 N N . PRO A 1 80 ? -3.071 1.650 9.167 1.00 65.69 80 PRO A N 1
ATOM 587 C CA . PRO A 1 80 ? -2.308 2.425 10.107 1.00 65.69 80 PRO A CA 1
ATOM 588 C C . PRO A 1 80 ? -3.298 3.355 10.814 1.00 65.69 80 PRO A C 1
ATOM 590 O O . PRO A 1 80 ? -4.220 3.904 10.201 1.00 65.69 80 PRO A O 1
ATOM 593 N N . ALA A 1 81 ? -3.133 3.516 12.124 1.00 54.78 81 ALA A N 1
ATOM 594 C CA . ALA A 1 81 ? -3.969 4.431 12.900 1.00 54.78 81 ALA A CA 1
ATOM 595 C C . ALA A 1 81 ? -3.847 5.885 12.393 1.00 54.78 81 ALA A C 1
ATOM 597 O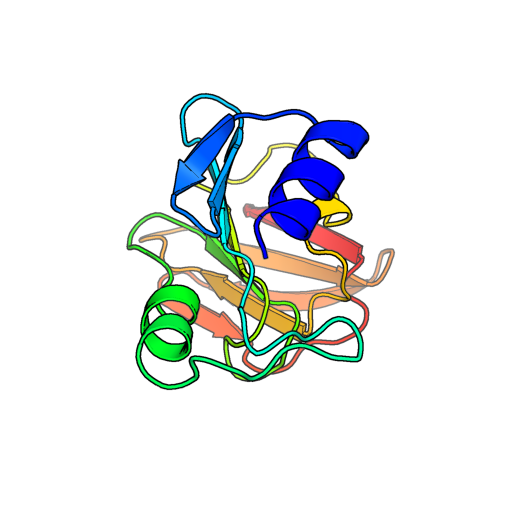 O . ALA A 1 81 ? -4.773 6.683 12.538 1.00 54.78 81 ALA A O 1
ATOM 598 N N . THR A 1 82 ? -2.727 6.199 11.736 1.00 57.22 82 THR A N 1
ATOM 599 C CA . THR A 1 82 ? -2.379 7.516 11.199 1.00 57.22 82 THR A CA 1
ATOM 600 C C . THR A 1 82 ? -2.271 7.469 9.674 1.00 57.22 82 THR A C 1
ATOM 602 O O . THR A 1 82 ? -2.011 6.418 9.088 1.00 57.22 82 THR A O 1
ATOM 605 N N . TYR A 1 83 ? -2.466 8.618 9.019 1.00 55.47 83 TYR A N 1
ATOM 606 C CA . TYR A 1 83 ? -2.336 8.777 7.569 1.00 55.47 83 TYR A CA 1
ATOM 607 C C . TYR A 1 83 ? -1.054 8.124 7.038 1.00 55.47 83 TYR A C 1
ATOM 609 O O . TYR A 1 83 ? 0.046 8.507 7.430 1.00 55.47 83 TYR A O 1
ATOM 617 N N . THR A 1 84 ? -1.185 7.160 6.128 1.00 64.06 84 THR A N 1
ATOM 618 C CA . THR A 1 84 ? -0.021 6.519 5.512 1.00 64.06 84 THR A CA 1
ATOM 619 C C . THR A 1 84 ? 0.581 7.429 4.456 1.00 64.06 84 THR A C 1
ATOM 621 O O . THR A 1 84 ? -0.116 7.843 3.528 1.00 64.06 84 THR A O 1
ATOM 624 N N . SER A 1 85 ? 1.869 7.740 4.597 1.00 60.12 85 SER A N 1
ATOM 625 C CA . SER A 1 85 ? 2.630 8.374 3.524 1.00 60.12 85 SER A CA 1
ATOM 626 C C . SER A 1 85 ? 2.897 7.344 2.427 1.00 60.12 85 SER A C 1
ATOM 628 O O . SER A 1 85 ? 3.338 6.232 2.708 1.00 60.12 85 SER A O 1
ATOM 630 N N . PHE A 1 86 ? 2.615 7.713 1.177 1.00 72.31 86 PHE A N 1
ATOM 631 C CA . PHE A 1 86 ? 2.863 6.883 -0.009 1.00 72.31 86 PHE A CA 1
ATOM 632 C C . PHE A 1 86 ? 4.203 7.193 -0.677 1.00 72.31 86 PHE A C 1
ATOM 634 O O . PHE A 1 86 ? 4.390 6.850 -1.840 1.00 72.31 86 PHE A O 1
ATOM 641 N N . ALA A 1 87 ? 5.104 7.884 0.024 1.00 71.12 87 ALA A N 1
ATOM 642 C CA . ALA A 1 87 ? 6.373 8.341 -0.534 1.00 71.12 87 ALA A CA 1
ATOM 643 C C . ALA A 1 87 ? 7.190 7.177 -1.130 1.00 71.12 87 ALA A C 1
ATOM 645 O O . ALA A 1 87 ? 7.570 7.245 -2.296 1.00 71.12 87 ALA A O 1
ATOM 646 N N . ALA A 1 88 ? 7.274 6.050 -0.413 1.00 72.06 88 ALA A N 1
ATOM 647 C CA . ALA A 1 88 ? 7.947 4.830 -0.869 1.00 72.06 88 ALA A CA 1
ATOM 648 C C . ALA A 1 88 ? 7.327 4.173 -2.120 1.00 72.06 88 ALA A C 1
ATOM 650 O O . ALA A 1 88 ? 7.915 3.275 -2.709 1.00 72.06 88 ALA A O 1
ATOM 651 N N . LEU A 1 89 ? 6.138 4.592 -2.572 1.00 74.94 89 LEU A N 1
ATOM 652 C CA . LEU A 1 89 ? 5.558 4.093 -3.824 1.00 74.94 89 LEU A CA 1
ATOM 653 C C . LEU A 1 89 ? 6.253 4.689 -5.069 1.00 74.94 89 LEU A C 1
ATOM 655 O O . LEU A 1 89 ? 5.972 4.239 -6.185 1.00 74.94 89 LEU A O 1
ATOM 659 N N . HIS A 1 90 ? 7.095 5.722 -4.894 1.00 69.25 90 HIS A N 1
ATOM 660 C CA . HIS A 1 90 ? 7.725 6.513 -5.966 1.00 69.25 90 HIS A CA 1
ATOM 661 C C . HIS A 1 90 ? 6.716 6.937 -7.048 1.00 69.25 90 HIS A C 1
ATOM 663 O O . HIS A 1 90 ? 6.989 6.936 -8.245 1.00 69.25 90 HIS A O 1
ATOM 669 N N . GLY A 1 91 ? 5.490 7.271 -6.635 1.00 68.62 91 GLY A N 1
ATOM 670 C CA . GLY A 1 91 ? 4.404 7.544 -7.563 1.00 68.62 91 GLY A CA 1
ATOM 671 C C . GLY A 1 91 ? 3.123 7.999 -6.881 1.00 68.62 91 GLY A C 1
ATOM 672 O O . GLY A 1 91 ? 2.926 7.854 -5.676 1.00 68.62 91 GLY A O 1
ATOM 673 N N . LYS A 1 92 ? 2.212 8.564 -7.677 1.00 81.44 92 LYS A N 1
ATOM 674 C CA . LYS A 1 92 ? 0.879 8.936 -7.190 1.00 81.44 92 LYS A CA 1
ATOM 675 C C . LYS A 1 92 ? 0.007 7.693 -7.134 1.00 81.44 92 LYS A C 1
ATOM 677 O O . LYS A 1 92 ? -0.096 6.976 -8.122 1.00 81.44 92 LYS A O 1
ATOM 682 N N . VAL A 1 93 ? -0.700 7.500 -6.027 1.00 86.81 93 VAL A N 1
ATOM 683 C CA . VAL A 1 93 ? -1.696 6.432 -5.924 1.00 86.81 93 VAL A CA 1
ATOM 684 C C . VAL A 1 93 ? -2.820 6.673 -6.940 1.00 86.81 93 VAL A C 1
ATOM 686 O O . VAL A 1 93 ? -3.455 7.736 -6.961 1.00 86.81 93 VAL A O 1
ATOM 689 N N . ARG A 1 94 ? -3.043 5.674 -7.796 1.00 88.31 94 ARG A N 1
ATOM 690 C CA . ARG A 1 94 ? -3.987 5.689 -8.928 1.00 88.31 94 ARG A CA 1
ATOM 691 C C . ARG A 1 94 ? -5.031 4.581 -8.863 1.00 88.31 94 ARG A C 1
ATOM 693 O O . ARG A 1 94 ? -6.054 4.679 -9.536 1.00 88.31 94 ARG A O 1
ATOM 700 N N . SER A 1 95 ? -4.824 3.554 -8.043 1.00 89.00 95 SER A N 1
ATOM 701 C CA . SER A 1 95 ? -5.873 2.600 -7.673 1.00 89.00 95 SER A CA 1
ATOM 702 C C . SER A 1 95 ? -5.656 2.049 -6.263 1.00 89.00 95 SER A C 1
ATOM 704 O O . SER A 1 95 ? -4.543 2.069 -5.736 1.00 89.00 95 SER A O 1
ATOM 706 N N . VAL A 1 96 ? -6.740 1.617 -5.617 1.00 89.75 96 VAL A N 1
ATOM 707 C CA . VAL A 1 96 ? -6.749 1.150 -4.220 1.00 89.75 96 VAL A CA 1
ATOM 708 C C . VAL A 1 96 ? -7.625 -0.086 -4.108 1.00 89.75 96 VAL A C 1
ATOM 710 O O . VAL A 1 96 ? -8.743 -0.098 -4.622 1.00 89.75 96 VAL A O 1
ATOM 713 N N . LYS A 1 97 ? -7.160 -1.118 -3.410 1.00 90.44 97 LYS A N 1
ATOM 714 C CA . LYS A 1 97 ? -7.894 -2.366 -3.192 1.00 90.44 97 LYS A CA 1
ATOM 715 C C . LYS A 1 97 ? -7.945 -2.703 -1.709 1.00 90.44 97 LYS A C 1
ATOM 717 O O . LYS A 1 97 ? -6.923 -2.688 -1.035 1.00 90.44 97 LYS A O 1
ATOM 722 N N . ASN A 1 98 ? -9.134 -3.014 -1.209 1.00 90.94 98 ASN A N 1
ATOM 723 C CA . ASN A 1 98 ? -9.359 -3.459 0.158 1.00 90.94 98 ASN A CA 1
ATOM 724 C C . ASN A 1 98 ? -9.743 -4.944 0.126 1.00 90.94 98 ASN A C 1
ATOM 726 O O . ASN A 1 98 ? -10.913 -5.280 -0.035 1.00 90.94 98 ASN A O 1
ATOM 730 N N . SER A 1 99 ? -8.753 -5.828 0.257 1.00 88.81 99 SER A N 1
ATOM 731 C CA . SER A 1 99 ? -8.943 -7.286 0.304 1.00 88.81 99 SER A CA 1
ATOM 732 C C . SER A 1 99 ? -9.214 -7.802 1.727 1.00 88.81 99 SER A C 1
ATOM 734 O O . SER A 1 99 ? -9.144 -9.007 1.973 1.00 88.81 99 SER A O 1
ATOM 736 N N . ARG A 1 100 ? -9.520 -6.916 2.683 1.00 87.62 100 ARG A N 1
ATOM 737 C CA . ARG A 1 100 ? -9.945 -7.300 4.036 1.00 87.62 100 ARG A CA 1
ATOM 738 C C . ARG A 1 100 ? -11.359 -7.878 4.024 1.00 87.62 100 ARG A C 1
ATOM 740 O O . ARG A 1 100 ? -12.155 -7.565 3.137 1.00 87.62 100 ARG A O 1
ATOM 747 N N . SER A 1 101 ? -11.664 -8.683 5.041 1.00 85.44 101 SER A N 1
ATOM 748 C CA . SER A 1 101 ? -12.999 -9.241 5.291 1.00 85.44 101 SER A CA 1
ATOM 749 C C . SER A 1 101 ? -13.985 -8.211 5.853 1.00 85.44 101 SER A C 1
ATOM 751 O O . SER A 1 101 ? -15.190 -8.370 5.687 1.00 85.44 101 SER A O 1
ATOM 753 N N . SER A 1 102 ? -13.491 -7.139 6.477 1.00 86.25 102 SER A N 1
ATOM 754 C CA . SER A 1 102 ? -14.302 -6.070 7.063 1.00 86.25 102 SER A CA 1
ATOM 755 C C . SER A 1 102 ? -13.607 -4.701 6.987 1.00 86.25 102 SER A C 1
ATOM 757 O O . SER A 1 102 ? -12.452 -4.578 6.564 1.00 86.25 102 SER A O 1
ATOM 759 N N . GLY A 1 103 ? -14.349 -3.653 7.355 1.00 86.19 103 GLY A N 1
ATOM 760 C CA . GLY A 1 103 ? -13.872 -2.273 7.368 1.00 86.19 103 GLY A CA 1
ATOM 761 C C . GLY A 1 103 ? -13.872 -1.586 6.000 1.00 86.19 103 GLY A C 1
ATOM 762 O O . GLY A 1 103 ? -14.100 -2.182 4.941 1.00 86.19 103 GLY A O 1
ATOM 763 N N . THR A 1 104 ? -13.604 -0.289 6.027 1.00 87.94 104 THR A N 1
ATOM 764 C CA . THR A 1 104 ? -13.588 0.595 4.860 1.00 87.94 104 THR A CA 1
ATOM 765 C C . THR A 1 104 ? -12.244 1.307 4.766 1.00 87.94 104 THR A C 1
ATOM 767 O O . THR A 1 104 ? -11.634 1.637 5.780 1.00 87.94 104 THR A O 1
ATOM 770 N N . VAL A 1 105 ? -11.754 1.522 3.544 1.00 87.94 105 VAL A N 1
ATOM 771 C CA . VAL A 1 105 ? -10.604 2.395 3.266 1.00 87.94 105 VAL A CA 1
ATOM 772 C C . VAL A 1 105 ? -11.122 3.671 2.619 1.00 87.94 105 VAL A C 1
ATOM 774 O O . VAL A 1 105 ? -11.750 3.629 1.563 1.00 87.94 105 VAL A O 1
ATOM 777 N N . LEU A 1 106 ? -10.853 4.804 3.248 1.00 88.56 106 LEU A N 1
ATOM 778 C CA . LEU A 1 106 ? -11.133 6.138 2.740 1.00 88.56 106 LEU A CA 1
ATOM 779 C C . LEU A 1 106 ? -9.842 6.695 2.146 1.00 88.56 106 LEU A C 1
ATOM 781 O O . LEU A 1 106 ? -8.849 6.857 2.853 1.00 88.56 106 LEU A O 1
ATOM 785 N N . ALA A 1 107 ? -9.847 6.971 0.848 1.00 87.88 107 ALA A N 1
ATOM 786 C CA . ALA A 1 107 ? -8.731 7.579 0.139 1.00 87.88 107 ALA A CA 1
ATOM 787 C C . ALA A 1 107 ? -8.978 9.078 -0.021 1.00 87.88 107 ALA A C 1
ATOM 789 O O . ALA A 1 107 ? -10.002 9.490 -0.572 1.00 87.88 107 ALA A O 1
ATOM 790 N N . TYR A 1 108 ? -8.029 9.886 0.439 1.00 87.12 108 TYR A N 1
ATOM 791 C CA . TYR A 1 108 ? -8.121 11.338 0.485 1.00 87.12 108 TYR A CA 1
ATOM 792 C C . TYR A 1 108 ? -7.149 11.995 -0.488 1.00 87.12 108 TYR A C 1
ATOM 794 O O . TYR A 1 108 ? -5.985 11.606 -0.579 1.00 87.12 108 TYR A O 1
ATOM 802 N N . ALA A 1 109 ? -7.614 13.053 -1.145 1.00 86.06 109 ALA A N 1
ATOM 803 C CA . ALA A 1 109 ? -6.777 14.041 -1.812 1.00 86.06 109 ALA A CA 1
ATOM 804 C C . ALA A 1 109 ? -6.796 15.326 -0.974 1.00 86.06 109 ALA A C 1
ATOM 806 O O . ALA A 1 109 ? -7.766 16.087 -1.004 1.00 86.06 109 ALA A O 1
ATOM 807 N N . GLY A 1 110 ? -5.753 15.535 -0.171 1.00 82.25 110 GLY A N 1
ATOM 808 C CA . GLY A 1 110 ? -5.753 16.578 0.858 1.00 82.25 110 GLY A CA 1
ATOM 809 C C . GLY A 1 110 ? -6.769 16.248 1.954 1.00 82.25 110 GLY A C 1
ATOM 810 O O . GLY A 1 110 ? -6.617 15.237 2.636 1.00 82.25 110 GLY A O 1
ATOM 811 N N . SER A 1 111 ? -7.802 17.080 2.097 1.00 83.38 111 SER A N 1
ATOM 812 C CA . SER A 1 111 ? -8.894 16.884 3.068 1.00 83.38 111 SER A CA 1
ATOM 813 C C . SER A 1 111 ? -10.150 16.248 2.459 1.00 83.38 111 SER A C 1
ATOM 815 O O . SER A 1 111 ? -11.076 15.901 3.185 1.00 83.38 111 SER A O 1
ATOM 817 N N . GLN A 1 112 ? -10.209 16.084 1.132 1.00 87.38 112 GLN A N 1
ATOM 818 C CA . GLN A 1 112 ? -11.386 15.540 0.449 1.00 87.38 112 GLN A CA 1
ATOM 819 C C . GLN A 1 112 ? -11.289 14.026 0.290 1.00 87.38 112 GLN A C 1
ATOM 821 O O . GLN A 1 112 ? -10.316 13.534 -0.281 1.00 87.38 112 GLN A O 1
ATOM 826 N N . VAL A 1 113 ? -12.332 13.297 0.693 1.00 88.62 113 VAL A N 1
ATOM 827 C CA . VAL A 1 113 ? -12.488 11.880 0.338 1.00 88.62 113 VAL A CA 1
ATOM 828 C C . VAL A 1 113 ? -12.753 11.783 -1.165 1.00 88.62 113 VAL A C 1
ATOM 830 O O . VAL A 1 113 ? -13.721 12.342 -1.673 1.00 88.62 113 VAL A O 1
ATOM 833 N N . LYS A 1 114 ? -11.882 11.080 -1.886 1.00 89.19 114 LYS A N 1
ATOM 834 C CA . LYS A 1 114 ? -12.023 10.802 -3.323 1.00 89.19 114 LYS A CA 1
ATOM 835 C C . LYS A 1 114 ? -12.554 9.406 -3.598 1.00 89.19 114 LYS A C 1
ATOM 837 O O . LYS A 1 114 ? -13.208 9.207 -4.615 1.00 89.19 114 LYS A O 1
ATOM 842 N N . ALA A 1 115 ? -12.267 8.448 -2.721 1.00 89.31 115 ALA A N 1
ATOM 843 C CA . ALA A 1 115 ? -12.801 7.103 -2.845 1.00 89.31 115 ALA A CA 1
ATOM 844 C C . ALA A 1 115 ? -13.063 6.475 -1.480 1.00 89.31 115 ALA A C 1
ATOM 846 O O . ALA A 1 115 ? -12.283 6.639 -0.543 1.00 89.31 115 ALA A O 1
ATOM 847 N N . THR A 1 116 ? -14.139 5.699 -1.423 1.00 91.00 116 THR A N 1
ATOM 848 C CA . THR A 1 116 ? -14.531 4.889 -0.272 1.00 91.00 116 THR A CA 1
ATOM 849 C C . THR A 1 116 ? -14.561 3.435 -0.720 1.00 91.00 116 THR A C 1
ATOM 851 O O . THR A 1 116 ? -15.404 3.041 -1.524 1.00 91.00 116 THR A O 1
ATOM 854 N N . VAL A 1 117 ? -13.625 2.631 -0.227 1.00 90.31 117 VAL A N 1
ATOM 855 C CA . VAL A 1 117 ? -13.418 1.244 -0.652 1.00 90.31 117 VAL A CA 1
ATOM 856 C C . VAL A 1 117 ? -13.830 0.297 0.471 1.00 90.31 117 VAL A C 1
ATOM 858 O O . VAL A 1 117 ? -13.103 0.100 1.447 1.00 90.31 117 VAL A O 1
ATOM 861 N N . LYS A 1 118 ? -15.019 -0.295 0.329 1.00 90.69 118 LYS A N 1
ATOM 862 C CA . LYS A 1 118 ? -15.539 -1.318 1.251 1.00 90.69 118 LYS A CA 1
ATOM 863 C C . LYS A 1 118 ? -14.674 -2.585 1.235 1.00 90.69 118 LYS A C 1
ATOM 865 O O . LYS A 1 118 ? -13.909 -2.809 0.297 1.00 90.69 118 LYS A O 1
ATOM 870 N N . ALA A 1 119 ? -14.815 -3.409 2.267 1.00 88.69 119 ALA A N 1
ATOM 871 C CA . ALA A 1 119 ? -14.229 -4.744 2.337 1.00 88.69 119 ALA A CA 1
ATOM 872 C C . ALA A 1 119 ? -14.519 -5.569 1.069 1.00 88.69 119 ALA A C 1
ATOM 874 O O . ALA A 1 119 ? -15.618 -5.515 0.510 1.00 88.69 119 ALA A O 1
ATOM 875 N N . GLY A 1 120 ? -13.512 -6.294 0.584 1.00 86.06 120 GLY A N 1
ATOM 876 C CA . GLY A 1 120 ? -13.576 -7.079 -0.651 1.00 86.06 120 GLY A CA 1
ATOM 877 C C . GLY A 1 120 ? -13.833 -6.268 -1.929 1.00 86.06 120 GLY A C 1
ATOM 878 O O . GLY A 1 120 ? -14.291 -6.831 -2.927 1.00 86.06 120 GLY A O 1
ATOM 879 N N . ARG A 1 121 ? -13.612 -4.947 -1.927 1.00 89.56 121 ARG A N 1
ATOM 880 C CA . ARG A 1 121 ? -13.796 -4.073 -3.101 1.00 89.56 121 ARG A CA 1
ATOM 881 C C . ARG A 1 121 ? -12.507 -3.342 -3.462 1.00 89.56 121 ARG A C 1
ATOM 883 O O . ARG A 1 121 ? -11.526 -3.340 -2.722 1.00 89.56 121 ARG A O 1
ATOM 890 N N . GLY A 1 122 ? -12.506 -2.717 -4.635 1.00 88.50 122 GLY A N 1
ATOM 891 C CA . GLY A 1 122 ? -11.409 -1.877 -5.100 1.00 88.50 122 GLY A CA 1
ATOM 892 C C . GLY A 1 122 ? -11.915 -0.683 -5.897 1.00 88.50 122 GLY A C 1
ATOM 893 O O . GLY A 1 122 ? -12.933 -0.773 -6.577 1.00 88.50 122 GLY A O 1
ATOM 894 N N . ALA A 1 123 ? -11.183 0.421 -5.816 1.00 90.62 123 ALA A N 1
ATOM 895 C CA . ALA A 1 123 ? -11.313 1.571 -6.693 1.00 90.62 123 ALA A CA 1
ATOM 896 C C . ALA A 1 123 ? -10.208 1.490 -7.753 1.00 90.62 123 ALA A C 1
ATOM 898 O O . ALA A 1 123 ? -9.031 1.715 -7.462 1.00 90.62 123 ALA A O 1
ATOM 899 N N . SER A 1 124 ? -10.586 1.131 -8.980 1.00 87.25 124 SER A N 1
ATOM 900 C CA . SER A 1 124 ? -9.660 0.915 -10.101 1.00 87.25 124 SER A CA 1
ATOM 901 C C . SER A 1 124 ? -9.116 2.212 -10.705 1.00 87.25 124 SER A C 1
ATOM 903 O O . SER A 1 124 ? -8.121 2.166 -11.424 1.00 87.25 124 SER A O 1
ATOM 905 N N . SER A 1 125 ? -9.732 3.356 -10.409 1.00 86.31 125 SER A N 1
ATOM 906 C CA . SER A 1 125 ? -9.270 4.673 -10.838 1.00 86.31 125 SER A CA 1
ATOM 907 C C . SER A 1 125 ? -9.504 5.687 -9.727 1.00 86.31 125 SER A C 1
ATOM 909 O O . SER A 1 125 ? -10.638 5.996 -9.367 1.00 86.31 125 SER A O 1
ATOM 911 N N . VAL A 1 126 ? -8.412 6.188 -9.168 1.00 87.38 126 VAL A N 1
ATOM 912 C CA . VAL A 1 126 ? -8.379 7.326 -8.251 1.00 87.38 126 VAL A CA 1
ATOM 913 C C . VAL A 1 126 ? -7.287 8.280 -8.714 1.00 87.38 126 VAL A C 1
ATOM 915 O O . VAL A 1 126 ? -6.393 7.916 -9.478 1.00 87.38 126 VAL A O 1
ATOM 918 N N . SER A 1 127 ? -7.347 9.534 -8.287 1.00 83.12 127 SER A N 1
ATOM 919 C CA . SER A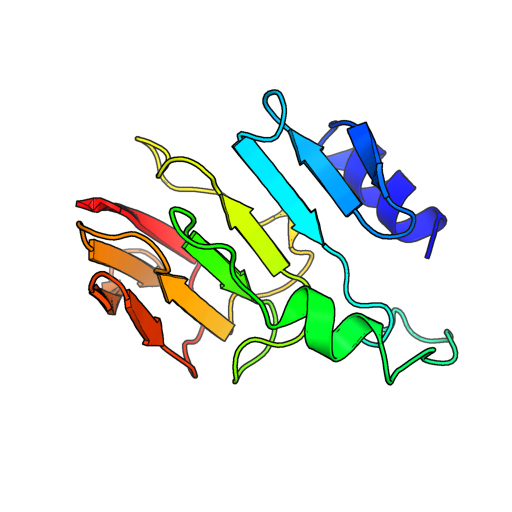 1 127 ? -6.298 10.488 -8.621 1.00 83.12 127 SER A CA 1
ATOM 920 C C . SER A 1 127 ? -5.993 11.399 -7.449 1.00 83.12 127 SER A C 1
ATOM 922 O O . SER A 1 127 ? -6.873 11.745 -6.661 1.00 83.12 127 SER A O 1
ATOM 924 N N . ARG A 1 128 ? -4.713 11.784 -7.360 1.00 80.56 128 ARG A N 1
ATOM 925 C CA . ARG A 1 128 ? -4.193 12.723 -6.357 1.00 80.56 128 ARG A CA 1
ATOM 926 C C . ARG A 1 128 ? -4.429 12.264 -4.915 1.00 80.56 128 ARG A C 1
ATOM 928 O O . ARG A 1 128 ? -4.564 13.103 -4.034 1.00 80.56 128 ARG A O 1
ATOM 935 N N . ILE A 1 129 ? -4.481 10.954 -4.676 1.00 85.56 129 ILE A N 1
ATOM 936 C CA . ILE A 1 129 ? -4.577 10.439 -3.314 1.00 85.56 129 ILE A CA 1
ATOM 937 C C . ILE A 1 129 ? -3.254 10.727 -2.610 1.00 85.56 129 ILE A C 1
ATOM 939 O O . ILE A 1 129 ? -2.194 10.304 -3.068 1.00 85.56 129 ILE A O 1
ATOM 943 N N . THR A 1 130 ? -3.332 11.485 -1.525 1.00 82.81 130 THR A N 1
ATOM 944 C CA . THR A 1 130 ? -2.186 11.858 -0.693 1.00 82.81 130 THR A CA 1
ATOM 945 C C . THR A 1 130 ? -2.223 11.178 0.664 1.00 82.81 130 THR A C 1
ATOM 947 O O . THR A 1 130 ? -1.191 11.093 1.318 1.00 82.81 130 THR A O 1
ATOM 950 N N . LYS A 1 131 ? -3.400 10.713 1.103 1.00 80.81 131 LYS A N 1
ATOM 951 C CA . LYS A 1 131 ? -3.595 10.075 2.407 1.00 80.81 131 LYS A CA 1
ATOM 952 C C . LYS A 1 131 ? -4.667 8.995 2.314 1.00 80.81 131 LYS A C 1
ATOM 954 O O . LYS A 1 131 ? -5.593 9.106 1.513 1.00 80.81 131 LYS A O 1
ATOM 959 N N . ILE A 1 132 ? -4.588 7.989 3.172 1.00 82.31 132 ILE A N 1
ATOM 960 C CA . ILE A 1 132 ? -5.688 7.054 3.427 1.00 82.31 132 ILE A CA 1
ATOM 961 C C . ILE A 1 132 ? -5.990 6.997 4.918 1.00 82.31 132 ILE A C 1
ATOM 963 O O . ILE A 1 132 ? -5.119 7.242 5.751 1.00 82.31 132 ILE A O 1
ATOM 967 N N . ARG A 1 133 ? -7.235 6.660 5.237 1.00 83.19 133 ARG A N 1
ATOM 968 C CA . ARG A 1 133 ? -7.695 6.325 6.583 1.00 83.19 133 ARG A CA 1
ATOM 969 C C . ARG A 1 13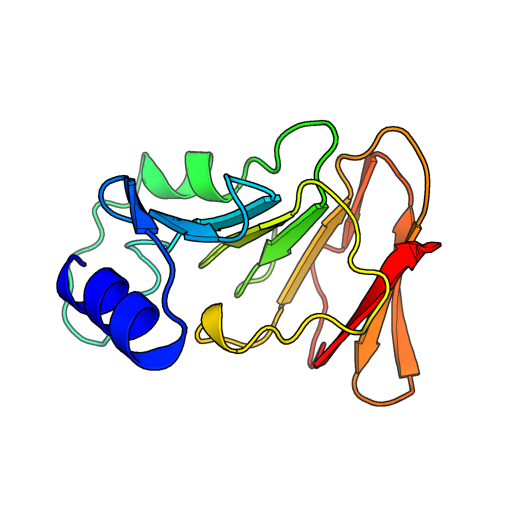3 ? -8.543 5.074 6.495 1.00 83.19 133 ARG A C 1
ATOM 971 O O . ARG A 1 133 ? -9.262 4.892 5.515 1.00 83.19 133 ARG A O 1
ATOM 978 N N . CYS A 1 134 ? -8.512 4.252 7.529 1.00 79.25 134 CYS A N 1
ATOM 979 C CA . CYS A 1 134 ? -9.440 3.141 7.633 1.00 79.25 134 CYS A CA 1
ATOM 980 C C . CYS A 1 134 ? -10.414 3.333 8.782 1.00 79.25 134 CYS A C 1
ATOM 982 O O . CYS A 1 134 ? -10.103 4.003 9.766 1.00 79.25 134 CYS A O 1
ATOM 984 N N . SER A 1 135 ? -11.593 2.751 8.603 1.00 72.75 135 SER A N 1
ATOM 985 C CA . SER A 1 135 ? -12.686 2.711 9.567 1.00 72.75 135 SER A CA 1
ATOM 986 C C . SER A 1 135 ? -13.323 1.335 9.584 1.00 72.75 135 SER A C 1
ATOM 988 O O . SER A 1 135 ? -13.129 0.580 8.599 1.00 72.75 135 SER A O 1
#

Organism: NCBI:txid479117

Foldseek 3Di:
DQVLQVVLCVVPNADDPDPQWGDDDVNQKIKGAQQVLDDPDDDHPHDPSQVVQQDQDAQKKKFAQAFQSGGIIMIGNDFDQDWDACVSSVHWGFKIAANYPAWWKFFDQVPDGFDIATHRGMGRGDGNGGTIGID

Radius of gyration: 13.93 Å; chains: 1; bounding box: 35×30×34 Å

Sequence (135 aa):
MQERVDDVIEDFGGSQTGWNEVTWGEGAIVLTLDPTDTAPGSTPRAATAREVSAKCASGRYCVYSAAGFRGNKLSYATCPATYTSFAALHGKVRSVKNSRSSGTVLAYAGSQVKATVKAGRGASSVSRITKIRCS